Protein AF-A0AAV0ZKW7-F1 (afdb_monomer)

Solvent-accessible surface area (backbone atoms only — not comparable to full-atom values): 6253 Å² total; per-residue (Å²): 113,68,68,67,53,49,57,53,46,59,67,47,41,81,74,43,49,56,60,53,48,40,54,45,48,72,35,90,91,39,50,68,70,57,50,50,60,50,31,40,75,74,46,57,88,52,17,65,62,54,48,51,49,35,53,49,54,49,52,50,52,53,50,54,50,53,52,50,55,57,57,72,50,74,72,77,85,92,74,99,70,84,88,74,87,74,83,79,77,48,67,64,56,59,51,49,56,60,53,63,79,71,114

Radius of gyration: 20.89 Å; Cα contacts (8 Å, |Δi|>4): 31; chains: 1; bounding box: 43×31×52 Å

Secondary structure (DSSP, 8-state):
-HHHHHHHHHHHHHHHHHHHHHHHHHSTT--HHHHHHHHHHHHGGGHHHHHHHHHHHHHHHHHHHHHHHHHHT-SS-----S------S-HHHHHHHHHHTT-

Organism: Vicia faba (NCBI:txid3906)

Sequence (103 aa):
MANKMLQKFDKYWSVTHDIMGITSVLDPRYKMELLEYYYEKLYEQDSFEQVKRIQRLCYDLITDYQLKLNQENCGDSPMLESSQMANDGLDDYDAYVRKEKKS

pLDDT: mean 80.68, std 15.18, range [39.22, 94.69]

InterPro domains:
  IPR025525 hAT-like transposase, RNase-H fold [PF14372] (1-65)

Foldseek 3Di:
DVVVVVVVCVVCCVVCVLVVLLVQCPPPVHHLVVQLVVLCVVPVVCSVVSSVVSVVVNVVVVVVVVVVVVVVVVPDDDDDDDDDDDPPVCPVVVVVVVVVVVD

Structure (mmCIF, N/CA/C/O backbone):
data_AF-A0AAV0ZKW7-F1
#
_entry.id   AF-A0AAV0ZKW7-F1
#
loop_
_atom_site.group_PDB
_atom_site.id
_atom_site.type_symbol
_atom_site.label_atom_id
_atom_site.label_alt_id
_atom_site.label_comp_id
_atom_site.label_asym_id
_atom_site.label_entity_id
_atom_site.label_seq_id
_atom_site.pdbx_PDB_ins_code
_atom_site.Cartn_x
_atom_site.Cartn_y
_atom_site.Cartn_z
_atom_site.occupancy
_atom_site.B_iso_or_equiv
_atom_site.auth_seq_id
_atom_site.auth_comp_id
_atom_site.auth_asym_id
_atom_site.auth_atom_id
_atom_site.pdbx_PDB_model_num
ATOM 1 N N . MET A 1 1 ? -24.809 -1.776 18.806 1.00 71.69 1 MET A N 1
ATOM 2 C CA . MET A 1 1 ? -24.605 -2.115 17.375 1.00 71.69 1 MET A CA 1
ATOM 3 C C . MET A 1 1 ? -23.249 -1.649 16.859 1.00 71.69 1 MET A C 1
ATOM 5 O O . MET A 1 1 ? -22.539 -2.493 16.331 1.00 71.69 1 MET A O 1
ATOM 9 N N . ALA A 1 2 ? -22.855 -0.388 17.079 1.00 88.19 2 ALA A N 1
ATOM 10 C CA . ALA A 1 2 ? -21.572 0.174 16.627 1.00 88.19 2 ALA A CA 1
ATOM 11 C C . ALA A 1 2 ? -20.336 -0.695 16.946 1.00 88.19 2 ALA A C 1
ATOM 13 O O . ALA A 1 2 ? -19.576 -1.015 16.042 1.00 88.19 2 ALA A O 1
ATOM 14 N N . ASN A 1 3 ? -20.203 -1.198 18.180 1.00 88.69 3 ASN A N 1
ATOM 15 C CA . ASN A 1 3 ? -19.075 -2.063 18.566 1.00 88.69 3 ASN A CA 1
ATOM 16 C C . ASN A 1 3 ? -18.926 -3.332 17.708 1.00 88.69 3 ASN A C 1
ATOM 18 O O . ASN A 1 3 ? -17.814 -3.724 17.375 1.00 88.69 3 ASN A O 1
ATOM 22 N N . LYS A 1 4 ? -20.034 -3.965 17.298 1.00 91.19 4 LYS A N 1
ATOM 23 C CA . LYS A 1 4 ? -19.977 -5.159 16.435 1.00 91.19 4 LYS A CA 1
ATOM 24 C C . LYS A 1 4 ? -19.549 -4.818 15.005 1.00 91.19 4 LYS A C 1
ATOM 26 O O . LYS A 1 4 ? -19.002 -5.676 14.320 1.00 91.19 4 LYS A O 1
ATOM 31 N N . MET A 1 5 ? -19.831 -3.599 14.540 1.00 93.44 5 MET A N 1
ATOM 32 C CA . MET A 1 5 ? -19.380 -3.129 13.228 1.00 93.44 5 MET A CA 1
ATOM 33 C C . MET A 1 5 ? -17.900 -2.755 13.260 1.00 93.44 5 MET A C 1
ATOM 35 O O . MET A 1 5 ? -17.172 -3.165 12.364 1.00 93.44 5 MET A O 1
ATOM 39 N N . LEU A 1 6 ? -17.454 -2.082 14.324 1.00 89.38 6 LEU A N 1
ATOM 40 C CA . LEU A 1 6 ? -16.048 -1.736 14.529 1.00 89.38 6 LEU A CA 1
ATOM 41 C C . LEU A 1 6 ? -15.160 -2.986 14.604 1.00 89.38 6 LEU A C 1
ATOM 43 O O . LEU A 1 6 ? -14.201 -3.096 13.858 1.00 89.38 6 LEU A O 1
ATOM 47 N N . GLN A 1 7 ? -15.561 -4.007 15.368 1.00 90.06 7 GLN A N 1
ATOM 48 C CA . GLN A 1 7 ? -14.822 -5.277 15.431 1.00 90.06 7 GLN A CA 1
ATOM 49 C C . GLN A 1 7 ? -14.648 -5.959 14.066 1.00 90.06 7 GLN A C 1
ATOM 51 O O . GLN A 1 7 ? -13.626 -6.592 13.805 1.00 90.06 7 GLN A O 1
ATOM 56 N N . LYS A 1 8 ? -15.658 -5.871 13.189 1.00 88.75 8 LYS A N 1
ATOM 57 C CA . LYS A 1 8 ? -15.538 -6.391 11.822 1.00 88.75 8 LYS A CA 1
ATOM 58 C C . LYS A 1 8 ? -14.615 -5.518 10.985 1.00 88.75 8 LYS A C 1
ATOM 60 O O . LYS A 1 8 ? -13.828 -6.068 10.227 1.00 88.75 8 LYS A O 1
ATOM 65 N N . PHE A 1 9 ? -14.717 -4.199 11.122 1.00 88.62 9 PHE A N 1
ATOM 66 C CA . PHE A 1 9 ? -13.836 -3.264 10.438 1.00 88.62 9 PHE A CA 1
ATOM 67 C C . PHE A 1 9 ? -12.375 -3.547 10.789 1.00 88.62 9 PHE A C 1
ATOM 69 O O . PHE A 1 9 ? -11.614 -3.878 9.889 1.00 88.62 9 PHE A O 1
ATOM 76 N N . ASP A 1 10 ? -12.022 -3.569 12.074 1.00 87.31 10 ASP A N 1
ATOM 77 C CA . ASP A 1 10 ? -10.649 -3.804 12.537 1.00 87.31 10 ASP A CA 1
ATOM 78 C C . ASP A 1 10 ? -10.091 -5.143 12.037 1.00 87.31 10 ASP A C 1
ATOM 80 O O . ASP A 1 10 ? -8.936 -5.234 11.619 1.00 87.31 10 ASP A O 1
ATOM 84 N N . LYS A 1 11 ? -10.938 -6.184 12.001 1.00 89.31 11 LYS A N 1
ATOM 85 C CA . LYS A 1 11 ? -10.565 -7.508 11.485 1.00 89.31 11 LYS A CA 1
ATOM 86 C C . LYS A 1 11 ? -10.118 -7.474 10.020 1.00 89.31 11 LYS A C 1
ATOM 88 O O . LYS A 1 11 ? -9.215 -8.221 9.657 1.00 89.31 11 LYS A O 1
ATOM 93 N N . TYR A 1 12 ? -10.778 -6.682 9.177 1.00 88.62 12 TYR A N 1
ATOM 94 C CA . TYR A 1 12 ? -10.455 -6.595 7.747 1.00 88.62 12 TYR A CA 1
ATOM 95 C C . TYR A 1 12 ? -9.492 -5.458 7.424 1.00 88.62 12 TYR A C 1
ATOM 97 O O . TYR A 1 12 ? -8.793 -5.519 6.410 1.00 88.62 12 TYR A O 1
ATOM 105 N N . TRP A 1 13 ? -9.428 -4.448 8.287 1.00 87.94 13 TRP A N 1
ATOM 106 C CA . TRP A 1 13 ? -8.558 -3.297 8.141 1.00 87.94 13 TRP A CA 1
ATOM 107 C C . TRP A 1 13 ? -7.096 -3.729 8.038 1.00 87.94 13 TRP A C 1
ATOM 109 O O . TRP A 1 13 ? -6.444 -3.375 7.063 1.00 87.94 13 TRP A O 1
ATOM 119 N N . SER A 1 14 ? -6.626 -4.598 8.943 1.00 82.56 14 SER A N 1
ATOM 120 C CA . SER A 1 14 ? -5.247 -5.129 8.960 1.00 82.56 14 SER A CA 1
ATOM 121 C C . SER A 1 14 ? -4.820 -5.869 7.686 1.00 82.56 14 SER A C 1
ATOM 123 O O . SER A 1 14 ? -3.634 -5.963 7.392 1.00 82.56 14 SER A O 1
ATOM 125 N N . VAL A 1 15 ? -5.777 -6.407 6.928 1.00 85.81 15 VAL A N 1
ATOM 126 C CA . VAL A 1 15 ? -5.513 -7.146 5.683 1.00 85.81 15 VAL A CA 1
ATOM 127 C C . VAL A 1 15 ? -5.633 -6.237 4.460 1.00 85.81 15 VAL A C 1
ATOM 129 O O . VAL A 1 15 ? -4.969 -6.459 3.452 1.00 85.81 15 VAL A O 1
ATOM 132 N N . THR A 1 16 ? -6.488 -5.216 4.531 1.00 87.31 16 THR A N 1
ATOM 133 C CA . THR A 1 16 ? -6.908 -4.438 3.353 1.00 87.31 16 THR A CA 1
ATOM 134 C C . THR A 1 16 ? -6.247 -3.060 3.283 1.00 87.31 16 THR A C 1
ATOM 136 O O . THR A 1 16 ? -6.217 -2.460 2.209 1.00 87.31 16 THR A O 1
ATOM 139 N N . HIS A 1 17 ? -5.707 -2.540 4.392 1.00 88.88 17 HIS A N 1
ATOM 140 C CA . HIS A 1 17 ? -5.174 -1.174 4.447 1.00 88.88 17 HIS A CA 1
ATOM 141 C C . HIS A 1 17 ? -4.039 -0.924 3.450 1.00 88.88 17 HIS A C 1
ATOM 143 O O . HIS A 1 17 ? -3.977 0.154 2.868 1.00 88.88 17 HIS A O 1
ATOM 149 N N . ASP A 1 18 ? -3.205 -1.929 3.172 1.00 90.19 18 ASP A N 1
ATOM 150 C CA . ASP A 1 18 ? -2.114 -1.809 2.199 1.00 90.19 18 ASP A CA 1
ATOM 151 C C . ASP A 1 18 ? -2.653 -1.558 0.784 1.00 90.19 18 ASP A C 1
ATOM 153 O O . ASP A 1 18 ? -2.235 -0.615 0.117 1.00 90.19 18 ASP A O 1
ATOM 157 N N . ILE A 1 19 ? -3.636 -2.352 0.341 1.00 91.44 19 ILE A N 1
ATOM 158 C CA . ILE A 1 19 ? -4.253 -2.215 -0.989 1.00 91.44 19 ILE A CA 1
ATOM 159 C C . ILE A 1 19 ? -5.002 -0.884 -1.109 1.00 91.44 19 ILE A C 1
ATOM 161 O O . ILE A 1 19 ? -4.940 -0.233 -2.153 1.00 91.44 19 ILE A O 1
ATOM 165 N N . MET A 1 20 ? -5.688 -0.451 -0.046 1.00 90.69 20 MET A N 1
ATOM 166 C CA . MET A 1 20 ? -6.339 0.863 -0.023 1.00 90.69 20 MET A CA 1
ATOM 167 C C . MET A 1 20 ? -5.320 1.994 -0.141 1.00 90.69 20 MET A C 1
ATOM 169 O O . MET A 1 20 ? -5.556 2.951 -0.881 1.00 90.69 20 MET A O 1
ATOM 173 N N . GLY A 1 21 ? -4.174 1.862 0.527 1.00 90.81 21 GLY A N 1
ATOM 174 C CA . GLY A 1 21 ? -3.075 2.807 0.409 1.00 90.81 21 GLY A CA 1
ATOM 175 C C . GLY A 1 21 ? -2.513 2.879 -1.007 1.00 90.81 21 GLY A C 1
ATOM 176 O O . GLY A 1 21 ? -2.447 3.965 -1.575 1.00 90.81 21 GLY A O 1
ATOM 177 N N . ILE A 1 22 ? -2.208 1.730 -1.617 1.00 91.56 22 ILE A N 1
ATOM 178 C CA . ILE A 1 22 ? -1.728 1.651 -3.007 1.00 91.56 22 ILE A CA 1
ATOM 179 C C . ILE A 1 22 ? -2.735 2.295 -3.966 1.00 91.56 22 ILE A C 1
ATOM 181 O O . ILE A 1 22 ? -2.371 3.154 -4.763 1.00 91.56 22 ILE A O 1
ATOM 185 N N . THR A 1 23 ? -4.015 1.926 -3.861 1.00 90.81 23 THR A N 1
ATOM 186 C CA . THR A 1 23 ? -5.078 2.452 -4.736 1.00 90.81 23 THR A CA 1
ATOM 187 C C . THR A 1 23 ? -5.202 3.967 -4.607 1.00 90.81 23 THR A C 1
ATOM 189 O O . THR A 1 23 ? -5.387 4.659 -5.603 1.00 90.81 23 THR A O 1
ATOM 192 N N . SER A 1 24 ? -5.059 4.486 -3.386 1.00 90.94 24 SER A N 1
ATOM 193 C CA . SER A 1 24 ? -5.098 5.925 -3.132 1.00 90.94 24 SER A CA 1
ATOM 194 C C . SER A 1 24 ? -3.927 6.645 -3.797 1.00 90.94 24 SER A C 1
ATOM 196 O O . SER A 1 24 ? -4.130 7.709 -4.354 1.00 90.94 24 SER A O 1
ATOM 198 N N . VAL A 1 25 ? -2.720 6.074 -3.793 1.00 90.94 25 VAL A N 1
ATOM 199 C CA . VAL A 1 25 ? -1.530 6.677 -4.431 1.00 90.94 25 VAL A CA 1
ATOM 200 C C . VAL A 1 25 ? -1.592 6.618 -5.952 1.00 90.94 25 VAL A C 1
ATOM 202 O O . VAL A 1 25 ? -1.097 7.518 -6.624 1.00 90.94 25 VAL A O 1
ATOM 205 N N . LEU A 1 26 ? -2.171 5.550 -6.500 1.00 88.00 26 LEU A N 1
ATOM 206 C CA . LEU A 1 26 ? -2.345 5.391 -7.943 1.00 88.00 26 LEU A CA 1
ATOM 207 C C . LEU A 1 26 ? -3.459 6.285 -8.506 1.00 88.00 26 LEU A C 1
ATOM 209 O O . LEU A 1 26 ? -3.515 6.489 -9.718 1.00 88.00 26 LEU A O 1
ATOM 213 N N . ASP A 1 27 ? -4.333 6.829 -7.657 1.00 88.50 27 ASP A N 1
ATOM 214 C CA . ASP A 1 27 ? -5.297 7.842 -8.070 1.00 88.50 27 ASP A CA 1
ATOM 215 C C . ASP A 1 27 ? -4.570 9.182 -8.307 1.00 88.50 27 ASP A C 1
ATOM 217 O O . ASP A 1 27 ? -4.003 9.742 -7.367 1.00 88.50 27 ASP A O 1
ATOM 221 N N . PRO A 1 28 ? -4.617 9.761 -9.523 1.00 83.88 28 PRO A N 1
ATOM 222 C CA . PRO A 1 28 ? -3.898 10.997 -9.851 1.00 83.88 28 PRO A CA 1
ATOM 223 C C . PRO A 1 28 ? -4.247 12.199 -8.963 1.00 83.88 28 PRO A C 1
ATOM 225 O O . PRO A 1 28 ? -3.523 13.197 -8.954 1.00 83.88 28 PRO A O 1
ATOM 228 N N . ARG A 1 29 ? -5.382 12.145 -8.254 1.00 85.12 29 ARG A N 1
ATOM 229 C CA . ARG A 1 29 ? -5.848 13.214 -7.363 1.00 85.12 29 ARG A CA 1
ATOM 230 C C . ARG A 1 29 ? -5.113 13.230 -6.028 1.00 85.12 29 ARG A C 1
ATOM 232 O O . ARG A 1 29 ? -5.158 14.249 -5.338 1.00 85.12 29 ARG A O 1
ATOM 239 N N . TYR A 1 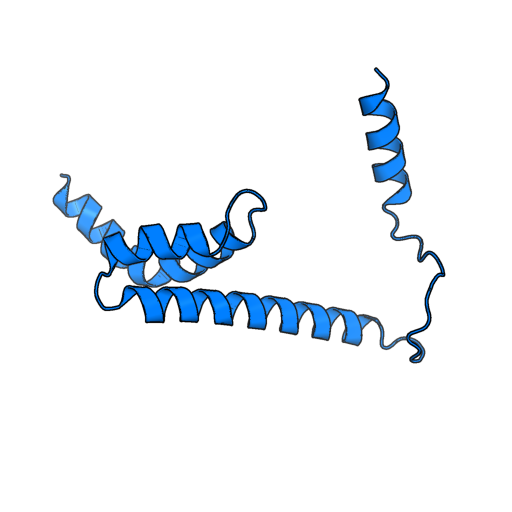30 ? -4.469 12.133 -5.648 1.00 82.12 30 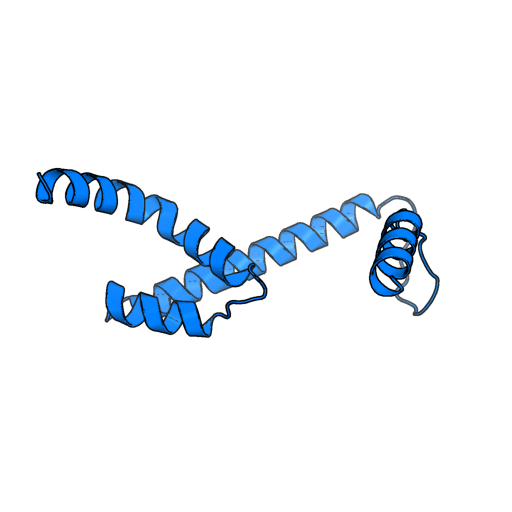TYR A N 1
ATOM 240 C CA . TYR A 1 30 ? -3.914 11.947 -4.317 1.00 82.12 30 TYR A CA 1
ATOM 241 C C . TYR A 1 30 ? -2.419 11.617 -4.393 1.00 82.12 30 TYR A C 1
ATOM 243 O O . TYR A 1 30 ? -1.934 10.979 -5.319 1.00 82.12 30 TYR A O 1
ATOM 251 N N . LYS A 1 31 ? -1.659 12.105 -3.410 1.00 85.06 31 LYS A N 1
ATOM 252 C CA . LYS A 1 31 ? -0.207 11.899 -3.300 1.00 85.06 31 LYS A CA 1
ATOM 253 C C . LYS A 1 31 ? 0.127 11.110 -2.039 1.00 85.06 31 LYS A C 1
ATOM 255 O O . LYS A 1 31 ? -0.711 10.972 -1.151 1.00 85.06 31 LYS A O 1
ATOM 260 N N . MET A 1 32 ? 1.386 10.687 -1.921 1.00 87.12 32 MET A N 1
ATOM 261 C CA . MET A 1 32 ? 1.931 10.081 -0.696 1.00 87.12 32 MET A CA 1
ATOM 262 C C . MET A 1 32 ? 1.713 10.958 0.551 1.00 87.12 32 MET A C 1
ATOM 264 O O . MET A 1 32 ? 1.435 10.428 1.618 1.00 87.12 32 MET A O 1
ATOM 268 N N . GLU A 1 33 ? 1.713 12.286 0.400 1.00 87.50 33 GLU A N 1
ATOM 269 C CA . GLU A 1 33 ? 1.407 13.251 1.472 1.00 87.50 33 GLU A CA 1
ATOM 270 C C . GLU A 1 33 ? 0.031 13.008 2.126 1.00 87.50 33 GLU A C 1
ATOM 272 O O . GLU A 1 33 ? -0.151 13.208 3.326 1.00 87.50 33 GLU A O 1
ATOM 277 N N . LEU A 1 34 ? -0.954 12.533 1.351 1.00 87.50 34 LEU A N 1
ATOM 278 C CA . LEU A 1 34 ? -2.276 12.203 1.881 1.00 87.50 34 LEU A CA 1
ATOM 279 C C . LEU A 1 34 ? -2.218 10.976 2.797 1.00 87.50 34 LEU A C 1
ATOM 281 O O . LEU A 1 34 ? -2.896 10.930 3.824 1.00 87.50 34 LEU A O 1
ATOM 285 N N . LEU A 1 35 ? -1.409 9.983 2.426 1.00 89.38 35 LEU A N 1
ATOM 286 C CA . LEU A 1 35 ? -1.188 8.800 3.247 1.00 89.38 35 LEU A CA 1
ATOM 287 C C . LEU A 1 35 ? -0.475 9.155 4.543 1.00 89.38 35 LEU A C 1
ATOM 289 O O . LEU A 1 35 ? -0.912 8.698 5.592 1.00 89.38 35 LEU A O 1
ATOM 293 N N . GLU A 1 36 ? 0.556 9.995 4.482 1.00 89.88 36 GLU A N 1
ATOM 294 C CA . GLU A 1 36 ? 1.261 10.486 5.671 1.00 89.88 36 GLU A CA 1
ATOM 295 C C . GLU A 1 36 ? 0.284 11.125 6.662 1.00 89.88 36 GLU A C 1
ATOM 297 O O . GLU A 1 36 ? 0.225 10.709 7.818 1.00 89.88 36 GLU A O 1
ATOM 302 N N . TYR A 1 37 ? -0.586 12.020 6.183 1.00 90.31 37 TYR A N 1
ATOM 303 C CA . TYR A 1 37 ? -1.595 12.674 7.016 1.00 90.31 37 TYR A CA 1
ATOM 304 C C . TYR A 1 37 ? -2.563 11.695 7.701 1.00 90.31 37 TYR A C 1
ATOM 306 O O . TYR A 1 37 ? -2.869 11.831 8.890 1.00 90.31 37 TYR A O 1
ATOM 314 N N . TYR A 1 38 ? -3.097 10.716 6.963 1.00 89.81 38 TYR A N 1
ATOM 315 C CA . TYR A 1 38 ? -4.059 9.772 7.537 1.00 89.81 38 TYR A CA 1
ATOM 316 C C . TYR A 1 38 ? -3.394 8.742 8.445 1.00 89.81 38 TYR A C 1
ATOM 318 O O . TYR A 1 38 ? -3.946 8.415 9.493 1.00 89.81 38 TYR A O 1
ATOM 326 N N . TYR A 1 39 ? -2.219 8.239 8.075 1.00 88.75 39 TYR A N 1
ATOM 327 C CA . TYR A 1 39 ? -1.526 7.226 8.862 1.00 88.75 39 TYR A CA 1
ATOM 328 C C . TYR A 1 39 ? -0.939 7.801 10.148 1.00 88.75 39 TYR A C 1
ATOM 330 O O . TYR A 1 39 ? -0.948 7.098 11.155 1.00 88.75 39 TYR A O 1
ATOM 338 N N . GLU A 1 40 ? -0.529 9.072 10.167 1.00 90.25 40 GLU A N 1
ATOM 339 C CA . GLU A 1 40 ? -0.160 9.775 11.402 1.00 90.25 40 GLU A CA 1
ATOM 340 C C . GLU A 1 40 ? -1.326 9.785 12.402 1.00 90.25 40 GLU A C 1
ATOM 342 O O . GLU A 1 40 ? -1.146 9.464 13.573 1.00 90.25 40 GLU A O 1
ATOM 347 N N . LYS A 1 41 ? -2.553 10.034 11.927 1.00 88.31 41 LYS A N 1
ATOM 348 C CA . LYS A 1 41 ? -3.761 10.009 12.768 1.00 88.31 41 LYS A CA 1
ATOM 349 C C . LYS A 1 41 ? -4.214 8.615 13.199 1.00 88.31 41 LYS A C 1
ATOM 351 O O . LYS A 1 41 ? -4.910 8.497 14.202 1.00 88.31 41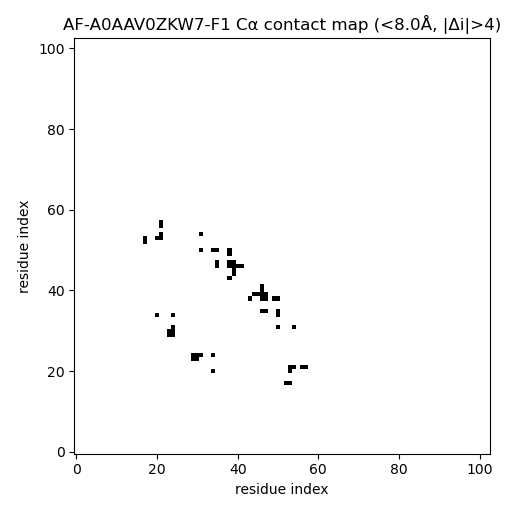 LYS A O 1
ATOM 356 N N . LEU A 1 42 ? -3.919 7.588 12.406 1.00 86.06 42 LEU A N 1
ATOM 357 C CA . LEU A 1 42 ? -4.415 6.227 12.634 1.00 86.06 42 LEU A CA 1
ATOM 358 C C . LEU A 1 42 ? -3.458 5.374 13.467 1.00 86.06 42 LEU A C 1
ATOM 360 O O . LEU A 1 42 ? -3.912 4.523 14.227 1.00 86.06 42 LEU A O 1
ATOM 364 N N . TYR A 1 43 ? -2.153 5.574 13.292 1.00 84.06 43 TYR A N 1
ATOM 365 C CA . TYR A 1 43 ? -1.118 4.691 13.825 1.00 84.06 43 TYR A CA 1
ATOM 366 C C . TYR A 1 43 ? -0.083 5.410 14.684 1.00 84.06 43 TYR A C 1
ATOM 368 O O . TYR A 1 43 ? 0.742 4.724 15.280 1.00 84.06 43 TYR A O 1
ATOM 376 N N . GLU A 1 44 ? -0.121 6.747 14.744 1.00 83.56 44 GLU A N 1
ATOM 377 C CA . GLU A 1 44 ? 0.782 7.618 15.507 1.00 83.56 44 GLU A CA 1
ATOM 378 C C . GLU A 1 44 ? 2.260 7.217 15.338 1.00 83.56 44 GLU A C 1
ATOM 380 O O . GLU A 1 44 ? 2.931 7.672 14.410 1.00 83.56 44 GLU A O 1
ATOM 385 N N . GLN A 1 45 ? 2.750 6.314 16.187 1.00 85.56 45 GLN A N 1
ATOM 386 C CA . GLN A 1 45 ? 4.125 5.826 16.225 1.00 85.56 45 GLN A CA 1
ATOM 387 C C . GLN A 1 45 ? 4.514 4.900 15.056 1.00 85.56 45 GLN A C 1
ATOM 389 O O . GLN A 1 45 ? 5.659 4.952 14.610 1.00 85.56 45 GLN A O 1
ATOM 394 N N . ASP A 1 46 ? 3.582 4.107 14.517 1.00 88.12 46 ASP A N 1
ATOM 395 C CA . ASP A 1 46 ? 3.861 3.180 13.401 1.00 88.12 46 ASP A CA 1
ATOM 396 C C . ASP A 1 46 ? 3.596 3.803 12.019 1.00 88.12 46 ASP A C 1
ATOM 398 O O . ASP A 1 46 ? 3.837 3.178 10.984 1.00 88.12 46 ASP A O 1
ATOM 402 N N . SER A 1 47 ? 3.108 5.046 11.984 1.00 88.25 47 SER A N 1
ATOM 403 C CA . SER A 1 47 ? 2.681 5.748 10.766 1.00 88.25 47 SER A CA 1
ATOM 404 C C . SER A 1 47 ? 3.744 5.739 9.663 1.00 88.25 47 SER A C 1
ATOM 406 O O . SER A 1 47 ? 3.466 5.346 8.528 1.00 88.25 47 SER A O 1
ATOM 408 N N . PHE A 1 48 ? 4.981 6.093 10.011 1.00 89.69 48 PHE A N 1
ATOM 409 C CA . PHE A 1 48 ? 6.104 6.165 9.081 1.00 89.69 48 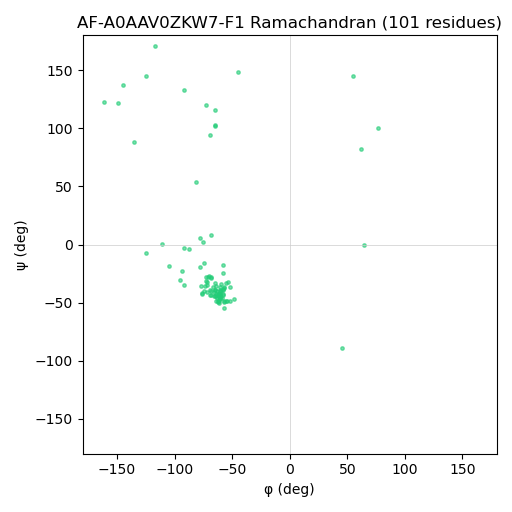PHE A CA 1
ATOM 410 C C . PHE A 1 48 ? 6.420 4.815 8.423 1.00 89.69 48 PHE A C 1
ATOM 412 O O . PHE A 1 48 ? 6.598 4.739 7.206 1.00 89.69 48 PHE A O 1
ATOM 419 N N . GLU A 1 49 ? 6.458 3.735 9.206 1.00 91.94 49 GLU A N 1
ATOM 420 C CA . GLU A 1 49 ? 6.751 2.397 8.683 1.00 91.94 49 GLU A CA 1
ATOM 421 C C . GLU A 1 49 ? 5.637 1.900 7.754 1.00 91.94 49 GLU A C 1
ATOM 423 O O . GLU A 1 49 ? 5.924 1.296 6.717 1.00 91.94 49 GLU A O 1
ATOM 428 N N . GLN A 1 50 ? 4.373 2.214 8.055 1.00 89.88 50 GLN A N 1
ATOM 429 C CA . GLN A 1 50 ? 3.251 1.842 7.190 1.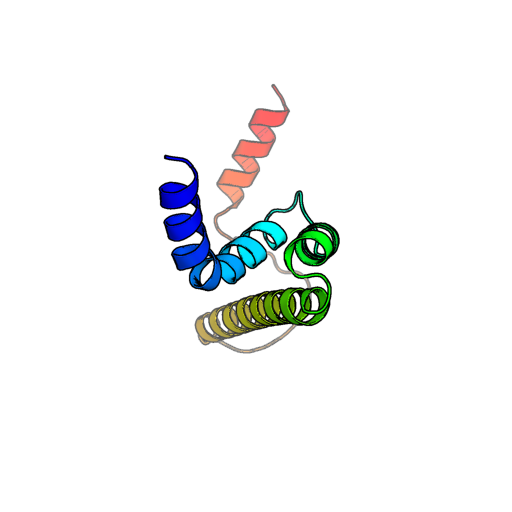00 89.88 50 GLN A CA 1
ATOM 430 C C . GLN A 1 50 ? 3.255 2.607 5.861 1.00 89.88 50 GLN A C 1
ATOM 432 O O . GLN A 1 50 ? 3.089 2.002 4.800 1.00 89.88 50 GLN A O 1
ATOM 437 N N . VAL A 1 51 ? 3.515 3.918 5.881 1.00 91.81 51 VAL A N 1
ATOM 438 C CA . VAL A 1 51 ? 3.635 4.716 4.647 1.00 91.81 51 VAL A CA 1
ATOM 439 C C . VAL A 1 51 ? 4.790 4.202 3.790 1.00 91.81 51 VAL A C 1
ATOM 441 O O . VAL A 1 51 ? 4.638 3.998 2.585 1.00 91.81 51 VAL A O 1
ATOM 444 N N . LYS A 1 52 ? 5.937 3.916 4.412 1.00 93.25 52 LYS A N 1
ATOM 445 C CA . LYS A 1 52 ? 7.114 3.366 3.732 1.00 93.25 52 LYS A CA 1
ATOM 446 C C . LYS A 1 52 ? 6.855 1.978 3.148 1.00 93.25 52 LYS A C 1
ATOM 448 O O . LYS A 1 52 ? 7.360 1.654 2.072 1.00 93.25 52 LYS A O 1
ATOM 453 N N . ARG A 1 53 ? 6.062 1.150 3.829 1.00 93.38 53 ARG A N 1
ATOM 454 C CA . ARG A 1 53 ? 5.609 -0.144 3.307 1.00 93.38 53 ARG A CA 1
ATOM 455 C C . ARG A 1 53 ? 4.766 0.036 2.047 1.00 93.38 53 ARG A C 1
ATOM 457 O O . ARG A 1 53 ? 5.068 -0.603 1.045 1.00 93.38 53 ARG A O 1
ATOM 464 N N . ILE A 1 54 ? 3.781 0.933 2.062 1.00 92.38 54 ILE A N 1
ATOM 465 C CA . ILE A 1 54 ? 2.951 1.226 0.881 1.00 92.38 54 ILE A CA 1
ATOM 466 C C . ILE A 1 54 ? 3.809 1.775 -0.263 1.00 92.38 54 ILE A C 1
ATOM 468 O O . ILE A 1 54 ? 3.668 1.339 -1.402 1.00 92.38 54 ILE A O 1
ATOM 472 N N . GLN A 1 55 ? 4.752 2.668 0.044 1.00 92.94 55 GLN A N 1
ATOM 473 C CA . GLN A 1 55 ? 5.697 3.201 -0.933 1.00 92.94 55 GLN A CA 1
ATOM 474 C C . GLN A 1 55 ? 6.473 2.088 -1.647 1.00 92.94 55 GLN A C 1
ATOM 476 O O . GLN A 1 55 ? 6.561 2.088 -2.873 1.00 92.94 55 GLN A O 1
ATOM 481 N N . ARG A 1 56 ? 7.022 1.133 -0.885 1.00 94.56 56 ARG A N 1
ATOM 482 C CA . ARG A 1 56 ? 7.737 -0.025 -1.439 1.00 94.56 56 ARG A CA 1
ATOM 483 C C . ARG A 1 56 ? 6.831 -0.864 -2.330 1.00 94.56 56 ARG A C 1
ATOM 485 O O . ARG A 1 56 ? 7.211 -1.130 -3.458 1.00 94.56 56 ARG A O 1
ATOM 492 N N . LEU A 1 57 ? 5.616 -1.176 -1.876 1.00 94.00 57 LEU A N 1
ATOM 493 C CA . LEU A 1 57 ? 4.653 -1.945 -2.671 1.00 94.00 57 LEU A CA 1
ATOM 494 C C . LEU A 1 57 ? 4.331 -1.265 -4.012 1.00 94.00 57 LEU A C 1
ATOM 496 O O . LEU A 1 57 ? 4.232 -1.945 -5.030 1.00 94.00 57 LEU A O 1
ATOM 500 N N . CYS A 1 58 ? 4.211 0.065 -4.041 1.00 92.50 58 CYS A N 1
ATOM 501 C CA . CYS A 1 58 ? 4.031 0.808 -5.289 1.00 92.50 58 CYS A CA 1
ATOM 502 C C . CYS A 1 58 ? 5.251 0.692 -6.216 1.00 92.50 58 CYS A C 1
ATOM 504 O O . CYS A 1 58 ? 5.086 0.476 -7.416 1.00 92.50 58 CYS A O 1
ATOM 506 N N . TYR A 1 59 ? 6.470 0.822 -5.684 1.00 93.50 59 TYR A N 1
ATOM 507 C CA . TYR A 1 59 ? 7.691 0.672 -6.481 1.00 93.50 59 TYR A CA 1
ATOM 508 C C . TYR A 1 59 ? 7.880 -0.750 -7.005 1.00 93.50 59 TYR A C 1
ATOM 510 O O . TYR A 1 59 ? 8.244 -0.916 -8.169 1.00 93.50 59 TYR A O 1
ATOM 518 N N . ASP A 1 60 ? 7.596 -1.757 -6.185 1.00 94.69 60 ASP A N 1
ATOM 519 C CA . ASP A 1 60 ? 7.658 -3.164 -6.577 1.00 94.69 60 ASP A CA 1
ATOM 520 C C . ASP A 1 60 ? 6.662 -3.430 -7.715 1.00 94.69 60 ASP A C 1
ATOM 522 O O . ASP A 1 60 ? 7.032 -3.986 -8.745 1.00 94.69 60 ASP A O 1
ATOM 526 N N . LEU A 1 61 ? 5.430 -2.919 -7.599 1.00 92.75 61 LEU A N 1
ATOM 527 C CA . LEU A 1 61 ? 4.404 -3.048 -8.637 1.00 92.75 61 LEU A CA 1
ATOM 528 C C . LEU A 1 61 ? 4.824 -2.407 -9.969 1.00 92.75 61 LEU A C 1
ATOM 530 O O . LEU A 1 61 ? 4.631 -3.001 -11.030 1.00 92.75 61 LEU A O 1
ATOM 534 N N . ILE A 1 62 ? 5.398 -1.201 -9.925 1.00 91.56 62 ILE A N 1
ATOM 535 C CA . ILE A 1 62 ? 5.904 -0.511 -11.121 1.00 91.56 62 ILE A CA 1
ATOM 536 C C . ILE A 1 62 ? 7.064 -1.298 -11.738 1.00 91.56 62 ILE A C 1
ATOM 538 O O . ILE A 1 62 ? 7.115 -1.463 -12.956 1.00 91.56 62 ILE A O 1
ATOM 542 N N . THR A 1 63 ? 7.973 -1.805 -10.906 1.00 93.94 63 THR A N 1
ATOM 543 C CA . THR A 1 63 ? 9.125 -2.601 -11.346 1.00 93.94 63 THR A CA 1
ATOM 544 C C . THR A 1 63 ? 8.670 -3.883 -12.041 1.00 93.94 63 THR A C 1
ATOM 546 O O . THR A 1 63 ? 9.100 -4.170 -13.157 1.00 93.94 63 THR A O 1
ATOM 549 N N . ASP A 1 64 ? 7.739 -4.617 -11.433 1.00 94.06 64 ASP A N 1
ATOM 550 C CA . ASP A 1 64 ? 7.156 -5.834 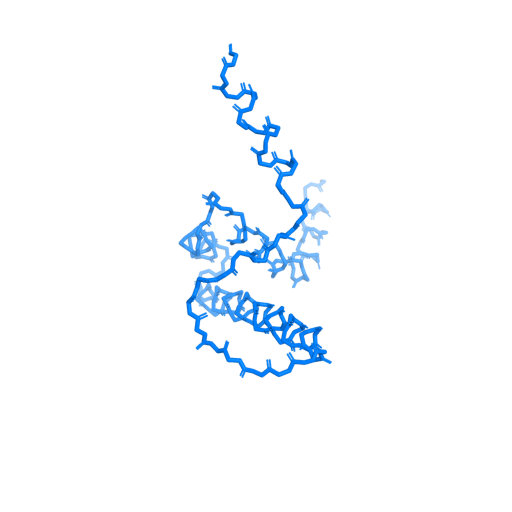-11.999 1.00 94.06 64 ASP A CA 1
ATOM 551 C C . ASP A 1 64 ? 6.436 -5.564 -13.323 1.00 94.06 64 ASP A C 1
ATOM 553 O O . ASP A 1 64 ? 6.534 -6.355 -14.264 1.00 94.06 64 ASP A O 1
ATOM 557 N N . TYR A 1 65 ? 5.722 -4.440 -13.419 1.00 92.31 65 TYR A N 1
ATOM 558 C CA . TYR A 1 65 ? 5.067 -4.021 -14.655 1.00 92.31 65 TYR A CA 1
ATOM 559 C C . TYR A 1 65 ? 6.084 -3.748 -15.771 1.00 92.31 65 TYR A C 1
ATOM 561 O O . TYR A 1 65 ? 5.934 -4.250 -16.885 1.00 92.31 65 TYR A O 1
ATOM 569 N N . GLN A 1 66 ? 7.158 -3.014 -15.467 1.00 92.38 66 GLN A N 1
ATOM 570 C CA . GLN A 1 66 ? 8.238 -2.733 -16.416 1.00 92.38 66 GLN A CA 1
ATOM 571 C C . GLN A 1 66 ? 8.950 -4.011 -16.876 1.00 92.38 66 GLN A C 1
ATOM 573 O O . GLN A 1 66 ? 9.228 -4.168 -18.064 1.00 92.38 66 GLN A O 1
ATOM 578 N N . LEU A 1 67 ? 9.223 -4.944 -15.960 1.00 93.38 67 LEU A N 1
ATOM 579 C CA . LEU A 1 67 ? 9.833 -6.232 -16.296 1.00 93.38 67 LEU A CA 1
ATOM 580 C C . LEU A 1 67 ? 8.954 -7.048 -17.248 1.00 93.38 67 LEU A C 1
ATOM 582 O O . LEU A 1 67 ? 9.475 -7.614 -18.208 1.00 93.38 67 LEU A O 1
ATOM 586 N N . LYS A 1 68 ? 7.636 -7.078 -17.021 1.00 90.69 68 LYS A N 1
ATOM 587 C CA . LYS A 1 68 ? 6.685 -7.760 -17.912 1.00 90.69 68 LYS A CA 1
ATOM 588 C C . LYS A 1 68 ? 6.635 -7.121 -19.296 1.00 90.69 68 LYS A C 1
ATOM 590 O O . LYS A 1 68 ? 6.727 -7.842 -20.281 1.00 90.69 68 LYS A O 1
ATOM 595 N N . LEU A 1 69 ? 6.592 -5.791 -19.372 1.00 88.88 69 LEU A N 1
ATOM 596 C CA . LEU A 1 69 ? 6.637 -5.065 -20.645 1.00 88.88 69 LEU A CA 1
ATOM 597 C C . LEU A 1 69 ? 7.908 -5.404 -21.445 1.00 88.88 69 LEU A C 1
ATOM 599 O O . LEU A 1 69 ? 7.857 -5.677 -22.641 1.00 88.88 69 LEU A O 1
ATOM 603 N N . ASN A 1 70 ? 9.057 -5.455 -20.768 1.00 83.00 70 ASN A N 1
ATOM 604 C CA . ASN A 1 70 ? 10.332 -5.813 -21.392 1.00 83.00 70 ASN A CA 1
ATOM 605 C C . ASN A 1 70 ? 10.394 -7.290 -21.818 1.00 83.00 70 ASN A C 1
ATOM 607 O O . ASN A 1 70 ? 11.108 -7.627 -22.760 1.00 83.00 70 ASN A O 1
ATOM 611 N N . GLN A 1 71 ? 9.665 -8.173 -21.131 1.00 73.94 71 GLN A N 1
ATOM 612 C CA . GLN A 1 71 ? 9.582 -9.595 -21.458 1.00 73.94 71 GLN A CA 1
ATOM 613 C C . GLN A 1 71 ? 8.667 -9.854 -22.667 1.00 73.94 71 GLN A C 1
ATOM 615 O O . GLN A 1 71 ? 8.991 -10.708 -23.490 1.00 73.94 71 GLN A O 1
ATOM 620 N N . GLU A 1 72 ? 7.584 -9.088 -22.821 1.00 59.47 72 GLU A N 1
ATOM 621 C CA . GLU A 1 72 ? 6.731 -9.104 -24.020 1.00 59.47 72 GLU A CA 1
ATOM 622 C C . GLU A 1 72 ? 7.431 -8.496 -25.248 1.00 59.47 72 GLU A C 1
ATOM 624 O O . GLU A 1 72 ? 7.196 -8.937 -26.370 1.00 59.47 72 GLU A O 1
ATOM 629 N N . ASN A 1 73 ? 8.386 -7.584 -25.037 1.00 55.72 73 ASN A N 1
ATOM 630 C CA . ASN A 1 73 ? 9.273 -7.067 -26.084 1.00 55.72 73 ASN A CA 1
ATOM 631 C C . ASN A 1 73 ? 10.419 -8.026 -26.473 1.00 55.72 73 ASN A C 1
ATOM 633 O O . ASN A 1 73 ? 11.261 -7.674 -27.298 1.00 55.72 73 ASN A O 1
ATOM 637 N N . CYS A 1 74 ? 10.467 -9.257 -25.946 1.00 44.44 74 CYS A N 1
ATOM 638 C CA . CYS A 1 74 ? 11.402 -10.295 -26.401 1.00 44.44 74 CYS A CA 1
ATOM 639 C C . CYS A 1 74 ? 10.879 -11.009 -27.666 1.00 44.44 74 CYS A C 1
ATOM 641 O O . CYS A 1 74 ? 10.765 -12.233 -27.737 1.00 44.44 74 CYS A O 1
ATOM 643 N N . GLY A 1 75 ? 10.558 -10.191 -28.666 1.00 49.53 75 GLY A N 1
ATOM 644 C CA . GLY A 1 75 ? 10.427 -10.506 -30.079 1.00 49.53 75 GLY A CA 1
ATOM 645 C C . GLY A 1 75 ? 11.134 -9.381 -30.840 1.00 49.53 75 GLY A C 1
ATOM 646 O O . GLY A 1 75 ? 10.507 -8.391 -31.184 1.00 49.53 75 GLY A O 1
ATOM 647 N N . ASP A 1 76 ? 12.442 -9.562 -31.043 1.00 44.25 76 ASP A N 1
ATOM 648 C CA . ASP A 1 76 ? 13.425 -8.690 -31.713 1.00 44.25 76 ASP A CA 1
ATOM 649 C C . ASP A 1 76 ? 13.981 -7.435 -30.984 1.00 44.25 76 ASP A C 1
ATOM 651 O O . ASP A 1 76 ? 13.417 -6.351 -31.007 1.00 44.25 76 ASP A O 1
ATOM 655 N N . SER A 1 77 ? 15.203 -7.633 -30.460 1.00 50.03 77 SER A N 1
ATOM 656 C CA . SER A 1 77 ? 16.382 -6.746 -30.319 1.00 50.03 77 SER A CA 1
ATOM 657 C C . SER A 1 77 ? 16.320 -5.366 -29.617 1.00 50.03 77 SER A C 1
ATOM 659 O O . SER A 1 77 ? 15.364 -4.610 -29.741 1.00 50.03 77 SER A O 1
ATOM 661 N N . PRO A 1 78 ? 17.408 -4.974 -28.907 1.00 69.75 78 PRO A N 1
ATOM 662 C CA . PRO A 1 78 ? 17.442 -3.764 -28.096 1.00 69.75 78 PRO A CA 1
ATOM 663 C C . PRO A 1 78 ? 17.973 -2.564 -28.889 1.00 69.75 78 PRO A C 1
ATOM 665 O O . PRO A 1 78 ? 19.063 -2.637 -29.449 1.00 69.75 78 PRO A O 1
ATOM 668 N N . MET A 1 79 ? 17.297 -1.417 -28.825 1.00 40.72 79 MET A N 1
ATOM 669 C CA . MET A 1 79 ? 18.002 -0.137 -28.716 1.00 40.72 79 MET A CA 1
ATOM 670 C C . MET A 1 79 ? 17.071 0.959 -28.209 1.00 40.72 79 MET A C 1
ATOM 672 O O . MET A 1 79 ? 16.049 1.273 -28.810 1.00 40.72 79 MET A O 1
ATOM 676 N N . LEU A 1 80 ? 17.470 1.562 -27.093 1.00 66.50 80 LEU A N 1
ATOM 677 C CA . LEU A 1 80 ? 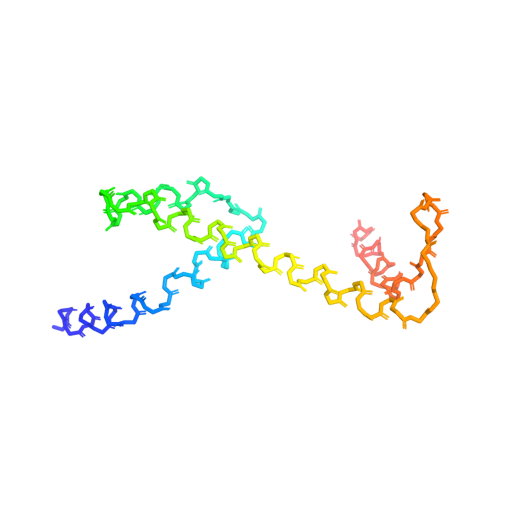17.044 2.896 -26.716 1.00 66.50 80 LEU A CA 1
ATOM 678 C C . LEU A 1 80 ? 17.602 3.869 -27.763 1.00 66.50 80 LEU A C 1
ATOM 680 O O . LEU A 1 80 ? 18.778 4.215 -27.704 1.00 66.50 80 LEU A O 1
ATOM 684 N N . GLU A 1 81 ? 16.766 4.328 -28.689 1.00 39.22 81 GLU A N 1
ATOM 685 C CA . GLU A 1 81 ? 16.952 5.630 -29.320 1.00 39.22 81 GLU A CA 1
ATOM 686 C C . GLU A 1 81 ? 15.595 6.277 -29.603 1.00 39.22 81 GLU A C 1
ATOM 688 O O . GLU A 1 81 ? 14.621 5.629 -29.983 1.00 39.22 81 GLU A O 1
ATOM 693 N N . SER A 1 82 ? 15.548 7.574 -29.314 1.00 51.06 82 SER A N 1
ATOM 694 C CA . SER A 1 82 ? 14.412 8.468 -29.460 1.00 51.06 82 SER A CA 1
ATOM 695 C C . SER A 1 82 ? 13.658 8.319 -30.779 1.00 51.06 82 SER A C 1
ATOM 697 O O . SER A 1 82 ? 14.232 8.174 -31.854 1.00 51.06 82 SER A O 1
ATOM 699 N N 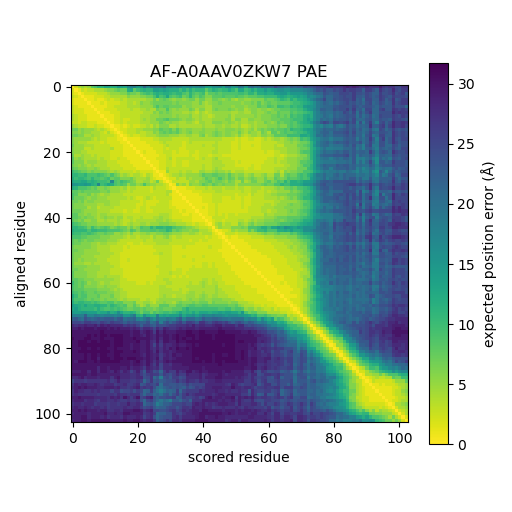. SER A 1 83 ? 12.355 8.578 -30.673 1.00 55.78 83 SER A N 1
ATOM 700 C CA . SER A 1 83 ? 11.456 8.980 -31.756 1.00 55.78 83 SER A CA 1
ATOM 701 C C . SER A 1 83 ? 11.290 7.985 -32.902 1.00 55.78 83 SER A C 1
ATOM 703 O O . SER A 1 83 ? 11.806 8.196 -33.991 1.00 55.78 83 SER A O 1
ATOM 705 N N . GLN A 1 84 ? 10.422 6.995 -32.708 1.00 46.44 84 GLN A N 1
ATOM 706 C CA . GLN A 1 84 ? 9.564 6.488 -33.778 1.00 46.44 84 GLN A CA 1
ATOM 707 C C . GLN A 1 84 ? 8.263 5.984 -33.159 1.00 46.44 84 GLN A C 1
ATOM 709 O O . GLN A 1 84 ? 8.261 5.185 -32.228 1.00 46.44 84 GLN A O 1
ATOM 714 N N . MET A 1 85 ? 7.160 6.571 -33.620 1.00 48.44 85 MET A N 1
ATOM 715 C CA . MET A 1 85 ? 5.818 6.362 -33.095 1.00 48.44 85 MET A CA 1
ATOM 716 C C . MET A 1 85 ? 5.387 4.916 -33.332 1.00 48.44 85 MET A C 1
ATOM 718 O O . MET A 1 85 ? 5.006 4.551 -34.443 1.00 48.44 85 MET A O 1
ATOM 722 N N . ALA A 1 86 ? 5.458 4.101 -32.281 1.00 48.34 86 ALA A N 1
ATOM 723 C CA . ALA A 1 86 ? 4.695 2.870 -32.212 1.00 48.34 86 ALA A CA 1
ATOM 724 C C . ALA A 1 86 ? 3.217 3.268 -32.174 1.00 48.34 86 ALA A C 1
ATOM 726 O O . ALA A 1 86 ? 2.779 3.976 -31.268 1.00 48.34 86 ALA A O 1
ATOM 727 N N . ASN A 1 87 ? 2.480 2.883 -33.211 1.00 60.28 87 ASN A N 1
ATOM 728 C CA . ASN A 1 87 ? 1.042 3.075 -33.273 1.00 60.28 87 ASN A CA 1
ATOM 729 C C . ASN A 1 87 ? 0.394 2.143 -32.231 1.00 60.28 87 ASN A C 1
ATOM 731 O O . ASN A 1 87 ? 0.183 0.964 -32.500 1.00 60.28 87 ASN A O 1
ATOM 735 N N . ASP A 1 88 ? 0.143 2.677 -31.034 1.00 65.75 88 ASP A N 1
ATOM 736 C CA . ASP A 1 88 ? -0.393 2.004 -29.834 1.00 65.75 88 ASP A CA 1
ATOM 737 C C . ASP A 1 88 ? -1.866 1.557 -29.997 1.00 65.75 88 ASP A C 1
ATOM 739 O O . ASP A 1 88 ? -2.549 1.200 -29.045 1.00 65.75 88 ASP A O 1
ATOM 743 N N . GLY A 1 89 ? -2.441 1.647 -31.204 1.00 65.44 89 GLY A N 1
ATOM 744 C CA . GLY A 1 89 ? -3.858 1.342 -31.443 1.00 65.44 89 GLY A CA 1
ATOM 745 C C . GLY A 1 89 ? -4.835 2.291 -30.727 1.00 65.44 89 GLY A C 1
ATOM 746 O O . GLY A 1 89 ? -6.047 2.163 -30.888 1.00 65.44 89 GLY A O 1
ATOM 747 N N . LEU A 1 90 ? -4.319 3.268 -29.976 1.00 70.06 90 LEU A N 1
ATOM 748 C CA . LEU A 1 90 ? -5.067 4.319 -29.289 1.00 70.06 90 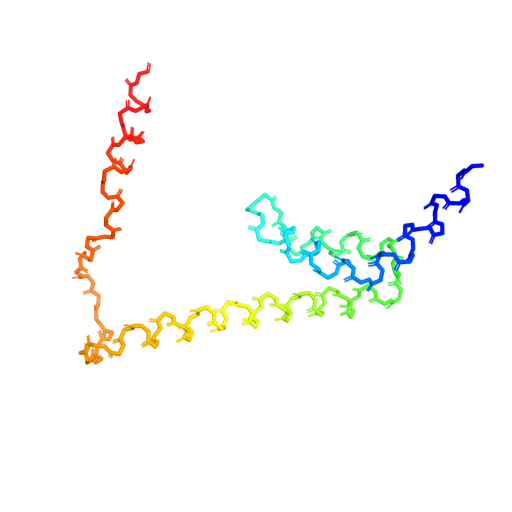LEU A CA 1
ATOM 749 C C . LEU A 1 90 ? -5.321 5.550 -30.165 1.00 70.06 90 LEU A C 1
ATOM 751 O O . LEU A 1 90 ? -6.058 6.444 -29.749 1.00 70.06 90 LEU A O 1
ATOM 755 N N . ASP A 1 91 ? -4.797 5.576 -31.392 1.00 79.56 91 ASP A N 1
ATOM 756 C CA . ASP A 1 91 ? -5.012 6.661 -32.357 1.00 79.56 91 ASP A CA 1
ATOM 757 C C . ASP A 1 91 ? -6.505 6.988 -32.548 1.00 79.56 91 ASP A C 1
ATOM 759 O O . ASP A 1 91 ? -6.887 8.156 -32.679 1.00 79.56 91 ASP A O 1
ATOM 763 N N . ASP A 1 92 ? -7.361 5.961 -32.523 1.00 77.88 92 ASP A N 1
ATOM 764 C CA . ASP A 1 92 ? -8.811 6.095 -32.702 1.00 77.88 92 ASP A CA 1
ATOM 765 C C . ASP A 1 92 ? -9.485 6.716 -31.461 1.00 77.88 92 ASP A C 1
ATOM 767 O O . ASP A 1 92 ? -10.379 7.563 -31.570 1.00 77.88 92 ASP A O 1
ATOM 771 N N . TYR A 1 93 ? -8.986 6.388 -30.265 1.00 77.75 93 TYR A N 1
ATOM 772 C CA . TYR A 1 93 ? -9.422 7.000 -29.008 1.00 77.75 93 TYR A CA 1
ATOM 773 C C . TYR A 1 93 ? -8.971 8.465 -28.911 1.00 77.75 93 TYR A C 1
ATOM 775 O O . TYR A 1 93 ? -9.765 9.352 -28.586 1.00 77.75 93 TYR A O 1
ATOM 783 N N . ASP A 1 94 ? -7.728 8.762 -29.286 1.00 84.44 94 ASP A N 1
ATOM 784 C CA . ASP A 1 94 ? -7.208 10.129 -29.317 1.00 84.44 94 ASP A CA 1
ATOM 785 C C . ASP A 1 94 ? -7.930 11.008 -30.348 1.00 84.44 94 ASP A C 1
ATOM 787 O O . ASP A 1 94 ? -8.095 12.221 -30.144 1.00 84.44 94 ASP A O 1
ATOM 791 N N . ALA A 1 95 ? -8.369 10.422 -31.466 1.00 84.38 95 ALA A N 1
ATOM 792 C CA . ALA A 1 95 ? -9.207 11.089 -32.456 1.00 84.38 95 ALA A CA 1
ATOM 793 C C . ALA A 1 95 ? -10.617 11.374 -31.911 1.00 84.38 95 ALA A C 1
ATOM 795 O O . ALA A 1 95 ? -11.148 12.470 -32.133 1.00 84.38 95 ALA A O 1
ATOM 796 N N . TYR A 1 96 ? -11.199 10.437 -31.157 1.00 84.12 96 TYR A N 1
ATOM 797 C CA . TYR A 1 96 ? -12.487 10.609 -30.483 1.00 84.12 96 TYR A CA 1
ATOM 798 C C . TYR A 1 96 ? -12.450 11.760 -29.464 1.00 84.12 96 TYR A C 1
ATOM 800 O O . TYR A 1 96 ? -13.262 12.687 -29.543 1.00 84.12 96 TYR A O 1
ATOM 808 N N . VAL A 1 97 ? -11.448 11.781 -28.578 1.00 82.56 97 VAL A N 1
ATOM 809 C CA . VAL A 1 97 ? -11.287 12.832 -27.553 1.00 82.56 97 VAL A CA 1
ATOM 810 C C . VAL A 1 97 ? -11.119 14.222 -28.180 1.00 82.56 97 VAL A C 1
ATOM 812 O O . VAL A 1 97 ? -11.643 15.217 -27.668 1.00 82.56 97 VAL A O 1
ATOM 815 N N . ARG A 1 98 ? -10.417 14.318 -29.317 1.00 81.25 98 ARG A N 1
ATOM 816 C CA . ARG A 1 98 ? -10.250 15.580 -30.060 1.00 81.25 98 ARG A CA 1
ATOM 817 C C . ARG A 1 98 ? -11.538 16.090 -30.705 1.00 81.25 98 ARG A C 1
ATOM 819 O O . ARG A 1 98 ? -11.662 17.300 -30.897 1.00 81.25 98 ARG A O 1
ATOM 826 N N . LYS A 1 99 ? -12.466 15.199 -31.058 1.00 75.25 99 LYS A N 1
ATOM 827 C CA . LYS A 1 99 ? -13.778 15.558 -31.615 1.00 75.25 99 LYS A CA 1
ATOM 828 C C . LYS A 1 99 ? -14.731 16.067 -30.535 1.00 75.25 99 LYS A C 1
ATOM 830 O O . LYS A 1 99 ? -15.376 17.085 -30.751 1.00 75.25 99 LYS A O 1
ATOM 835 N N . GLU A 1 100 ? -14.758 15.407 -29.379 1.00 68.06 100 GLU A N 1
ATOM 836 C CA . GLU A 1 100 ? -15.587 15.790 -28.225 1.00 68.06 100 GLU A CA 1
ATOM 837 C C . GLU A 1 100 ? -15.252 17.191 -27.695 1.00 68.06 100 GLU A C 1
ATOM 839 O O . GLU A 1 100 ? -16.145 17.990 -27.449 1.00 68.06 100 GLU A O 1
ATOM 844 N N . LYS A 1 101 ? -13.965 17.549 -27.600 1.00 57.94 101 LYS A N 1
ATOM 845 C CA . LYS A 1 101 ? -13.536 18.864 -27.077 1.00 57.94 101 LYS A CA 1
ATOM 846 C C . LYS A 1 101 ? -13.724 20.045 -28.043 1.00 57.94 101 LYS A C 1
ATOM 848 O O . LYS A 1 101 ? -13.298 21.155 -27.725 1.00 57.94 101 LYS A O 1
ATOM 853 N N . LYS A 1 102 ? -14.288 19.818 -29.233 1.00 54.81 102 LYS A N 1
ATOM 854 C CA . LYS A 1 102 ? -14.582 20.862 -30.233 1.00 54.81 102 LYS A CA 1
ATOM 855 C C . LYS A 1 102 ? -16.079 21.132 -30.426 1.00 54.81 102 LYS A C 1
ATOM 857 O O . LYS A 1 102 ? -16.403 21.986 -31.251 1.00 54.81 102 LYS A O 1
ATOM 862 N N . SER A 1 103 ? -16.956 20.437 -29.697 1.00 47.12 103 SER A N 1
ATOM 863 C CA . SER A 1 103 ? -18.377 20.792 -29.580 1.00 47.12 103 SER A CA 1
ATOM 864 C C . SER A 1 103 ? -18.640 21.589 -28.310 1.00 47.12 103 SER A C 1
ATOM 866 O O . SER A 1 103 ? -19.685 22.276 -28.312 1.00 47.12 103 SER A O 1
#

Mean predicted aligned error: 13.9 Å